Protein AF-A0A2D0IYS1-F1 (afdb_monomer_lite)

pLDDT: mean 95.29, std 6.73, range [57.41, 98.75]

Sequence (91 aa):
MVAKPVIDIDLIVEDPTQEEKYVPALERLGYDLTVREPNFYQHRCLRLAKPRVNLHVFGLDCPEHIRHIWFRDWLREHPEDCERYIAAKNC

Foldseek 3Di:
DDDDQEAEAEDEDQDLVPCVVPVVVVVVVVWAFDDADCVQQRWTWTFHVVVTYTYIYHYPPRPVVVVVVCVVVCCVVPVVVVVVVVVVVVD

Radius of gyration: 14.88 Å; chains: 1; bounding box: 33×28×35 Å

Secondary structure (DSSP, 8-state):
----S-EEEEEEES-TT-GGGTHHHHHHTT-EEEEEETTTTTEEEEEETTTTEEEEEEETT-HHHHHHHHHHHHHHH-HHHHHHHHHHHH-

Structure (mmCIF, N/CA/C/O backbone):
data_AF-A0A2D0IYS1-F1
#
_entry.id   AF-A0A2D0IYS1-F1
#
loop_
_atom_site.group_PDB
_atom_site.id
_atom_site.type_symbol
_atom_site.label_atom_id
_atom_site.label_alt_id
_atom_site.label_comp_id
_atom_site.label_asym_id
_atom_site.label_entity_id
_atom_site.label_seq_id
_atom_site.pdbx_PDB_ins_code
_atom_site.Cartn_x
_atom_site.Cartn_y
_atom_site.Cartn_z
_atom_site.occupancy
_atom_site.B_iso_or_equiv
_atom_site.auth_seq_id
_atom_site.auth_comp_id
_atom_site.auth_asym_id
_atom_site.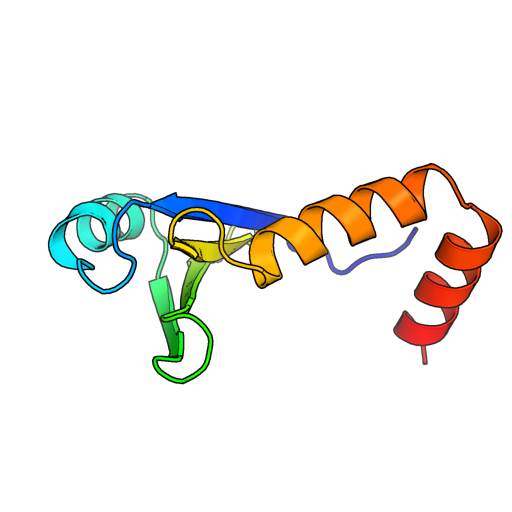auth_atom_id
_atom_site.pdbx_PDB_model_num
ATOM 1 N N . MET A 1 1 ? 4.565 -11.623 -17.043 1.00 59.81 1 MET A N 1
ATOM 2 C CA . MET A 1 1 ? 5.101 -11.251 -15.716 1.00 59.81 1 MET A CA 1
ATOM 3 C C . MET A 1 1 ? 4.630 -12.269 -14.690 1.00 59.81 1 MET A C 1
ATOM 5 O O . MET A 1 1 ? 3.427 -12.459 -14.566 1.00 59.81 1 MET A O 1
ATOM 9 N N . VAL A 1 2 ? 5.547 -12.951 -14.000 1.00 77.12 2 VAL A N 1
ATOM 10 C CA . VAL A 1 2 ? 5.196 -13.833 -12.876 1.00 77.12 2 VAL A CA 1
ATOM 11 C C . VAL A 1 2 ? 5.293 -12.992 -11.607 1.00 77.12 2 VAL A C 1
ATOM 13 O O . VAL A 1 2 ? 6.374 -12.565 -11.219 1.00 77.12 2 VAL A O 1
ATOM 16 N N . ALA A 1 3 ? 4.152 -12.687 -11.002 1.00 82.88 3 ALA A N 1
ATOM 17 C CA . ALA A 1 3 ? 4.074 -12.052 -9.693 1.00 82.88 3 ALA A CA 1
ATOM 18 C C . ALA A 1 3 ? 3.472 -13.050 -8.702 1.00 82.88 3 ALA A C 1
ATOM 20 O O . ALA A 1 3 ? 2.775 -13.989 -9.094 1.00 82.88 3 ALA A O 1
ATOM 21 N N . LYS A 1 4 ? 3.717 -12.845 -7.403 1.00 86.62 4 LYS A N 1
ATOM 22 C CA . LYS A 1 4 ? 2.964 -13.575 -6.376 1.00 86.62 4 LYS A CA 1
ATOM 23 C C . LYS A 1 4 ? 1.469 -13.298 -6.608 1.00 86.62 4 LYS A C 1
ATOM 25 O O . LYS A 1 4 ? 1.133 -12.150 -6.891 1.00 86.62 4 LYS A O 1
ATOM 30 N N . PRO A 1 5 ? 0.577 -14.298 -6.484 1.00 93.38 5 PRO A N 1
ATOM 31 C CA . PRO A 1 5 ? -0.859 -14.112 -6.684 1.00 93.38 5 PRO A CA 1
ATOM 32 C C . PRO A 1 5 ? -1.475 -13.427 -5.455 1.00 93.38 5 PRO A C 1
ATOM 34 O O . PRO A 1 5 ? -2.236 -14.033 -4.703 1.00 93.38 5 PRO A O 1
ATOM 37 N N . VAL A 1 6 ? -1.053 -12.188 -5.207 1.00 96.12 6 VAL A N 1
ATOM 38 C CA . VAL A 1 6 ? -1.510 -11.298 -4.141 1.00 96.12 6 VAL A CA 1
ATOM 39 C C . VAL A 1 6 ? -1.859 -9.972 -4.797 1.00 96.12 6 VAL A C 1
ATOM 41 O O . VAL A 1 6 ? -1.093 -9.480 -5.621 1.00 96.12 6 VAL A O 1
ATOM 44 N N . ILE A 1 7 ? -3.027 -9.437 -4.468 1.00 97.00 7 ILE A N 1
ATOM 45 C CA . ILE A 1 7 ? -3.478 -8.136 -4.956 1.00 97.00 7 ILE A CA 1
ATOM 46 C C . ILE A 1 7 ? -3.083 -7.092 -3.913 1.00 97.00 7 ILE A C 1
ATOM 48 O O . ILE A 1 7 ? -3.423 -7.248 -2.744 1.00 97.00 7 ILE A O 1
ATOM 52 N N . ASP A 1 8 ? -2.393 -6.038 -4.327 1.00 97.69 8 ASP A N 1
ATOM 53 C CA . ASP A 1 8 ? -2.107 -4.881 -3.478 1.00 97.69 8 ASP A CA 1
ATOM 54 C C . ASP A 1 8 ? -3.106 -3.757 -3.814 1.00 97.69 8 ASP A C 1
ATOM 56 O O . ASP A 1 8 ? -3.331 -3.447 -4.988 1.00 97.69 8 ASP A O 1
ATOM 60 N N . ILE A 1 9 ? -3.751 -3.189 -2.792 1.00 97.94 9 ILE A N 1
ATOM 61 C CA . ILE A 1 9 ? -4.746 -2.111 -2.907 1.00 97.94 9 ILE A CA 1
ATOM 62 C C . ILE A 1 9 ? -4.348 -0.983 -1.961 1.00 97.94 9 ILE A C 1
ATOM 64 O O . ILE A 1 9 ? -4.117 -1.241 -0.783 1.00 97.94 9 ILE A O 1
ATOM 68 N N . ASP A 1 10 ? -4.362 0.255 -2.450 1.00 98.00 10 ASP A N 1
ATOM 69 C CA . ASP A 1 10 ? -4.250 1.447 -1.609 1.00 98.00 10 ASP A CA 1
ATOM 70 C C . ASP A 1 10 ? -5.653 1.990 -1.278 1.00 98.00 10 ASP A C 1
ATOM 72 O O . ASP A 1 10 ? -6.433 2.325 -2.172 1.00 98.00 10 ASP A O 1
ATOM 76 N N . LEU A 1 11 ? -5.968 2.088 0.012 1.00 98.00 11 LEU A N 1
ATOM 77 C CA . LEU A 1 11 ? -7.130 2.771 0.574 1.00 98.00 11 LEU A CA 1
ATOM 78 C C . LEU A 1 11 ? -6.674 4.104 1.172 1.00 98.00 11 LEU A C 1
ATOM 80 O O . LEU A 1 11 ? -5.948 4.138 2.164 1.00 98.00 11 LEU A O 1
ATOM 84 N N . ILE A 1 12 ? -7.121 5.207 0.577 1.00 97.81 12 ILE A N 1
ATOM 85 C CA . ILE A 1 12 ? -6.772 6.553 1.037 1.00 97.81 12 ILE A CA 1
ATOM 86 C C . ILE A 1 12 ? -7.885 7.088 1.931 1.00 97.81 12 ILE A C 1
ATOM 88 O O . ILE A 1 12 ? -9.051 7.114 1.534 1.00 97.81 12 ILE A O 1
ATOM 92 N N . VAL A 1 13 ? -7.517 7.500 3.141 1.00 97.56 13 VAL A N 1
ATOM 93 C CA . VAL A 1 13 ? -8.426 8.050 4.155 1.00 97.56 13 VAL A CA 1
ATOM 94 C C . VAL A 1 13 ? -7.913 9.400 4.652 1.00 97.56 13 VAL A C 1
ATOM 96 O O . VAL A 1 13 ? -6.746 9.734 4.467 1.00 97.56 13 VAL A O 1
ATOM 99 N N . GLU A 1 14 ? -8.774 10.183 5.302 1.00 97.19 14 GLU A N 1
ATOM 100 C CA . GLU A 1 14 ? -8.374 11.470 5.893 1.00 97.19 14 GLU A CA 1
ATOM 101 C C . GLU A 1 14 ? -7.289 11.296 6.968 1.00 97.19 14 GLU A C 1
ATOM 103 O O . GLU A 1 14 ? -6.310 12.036 6.984 1.00 97.19 14 GLU A O 1
ATOM 108 N N . ASP A 1 15 ? -7.443 10.294 7.839 1.00 97.25 15 ASP A N 1
ATOM 109 C CA . ASP A 1 15 ? -6.518 10.003 8.934 1.00 97.25 15 ASP A CA 1
ATOM 110 C C . ASP A 1 15 ? -6.420 8.482 9.167 1.00 97.25 15 ASP A C 1
ATOM 112 O O . ASP A 1 15 ? -7.365 7.870 9.676 1.00 97.25 15 ASP A O 1
ATOM 116 N N . PRO A 1 16 ? -5.286 7.841 8.821 1.00 97.56 16 PRO A N 1
ATOM 117 C CA . PRO A 1 16 ? -5.089 6.405 9.025 1.00 97.56 16 PRO A CA 1
ATOM 118 C C . PRO A 1 16 ? -5.141 5.969 10.489 1.00 97.56 16 PRO A C 1
ATOM 120 O O . PRO A 1 16 ? -5.352 4.787 10.763 1.00 97.56 16 PRO A O 1
ATOM 123 N N . THR A 1 17 ? -4.933 6.890 11.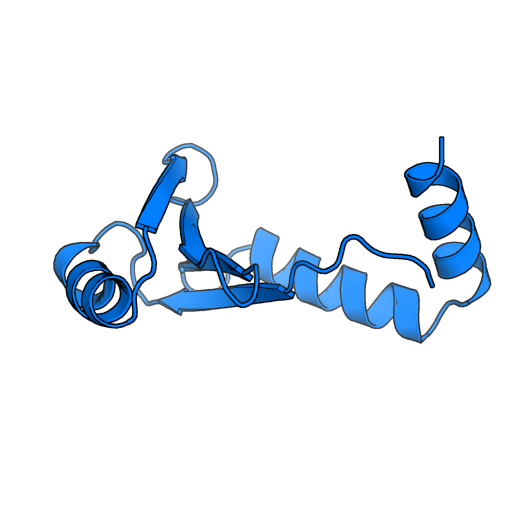435 1.00 97.62 17 THR A N 1
ATOM 124 C CA . THR A 1 17 ? -4.944 6.571 12.867 1.00 97.62 17 THR A CA 1
ATOM 125 C C . THR A 1 17 ? -6.355 6.361 13.415 1.00 97.62 17 THR A C 1
ATOM 127 O O . THR A 1 17 ? -6.499 5.697 14.440 1.00 97.62 17 THR A O 1
ATOM 130 N N . GLN A 1 18 ? -7.386 6.827 12.700 1.00 97.94 18 GLN A N 1
ATOM 131 C CA . GLN A 1 18 ? -8.804 6.680 13.055 1.00 97.94 18 GLN A CA 1
ATOM 132 C C . GLN A 1 18 ? -9.345 5.304 12.643 1.00 97.94 18 GLN A C 1
ATOM 134 O O . GLN A 1 18 ? -10.292 5.172 11.862 1.00 97.94 18 GLN A O 1
ATOM 139 N N . GLU A 1 19 ? -8.684 4.257 13.140 1.00 98.12 19 GLU A N 1
ATOM 140 C CA . GLU A 1 19 ? -8.973 2.850 12.851 1.00 98.12 19 GLU A CA 1
ATOM 141 C C . GLU A 1 19 ? -10.444 2.491 13.104 1.00 98.12 19 GLU A C 1
ATOM 143 O O . GLU A 1 19 ? -11.040 1.731 12.342 1.00 98.12 19 GLU A O 1
ATOM 148 N N . GLU A 1 20 ? -11.073 3.092 14.112 1.00 98.19 20 GLU A N 1
ATOM 149 C CA . GLU A 1 20 ? -12.475 2.880 14.469 1.00 98.19 20 GLU A CA 1
ATOM 150 C C . GLU A 1 20 ? -13.458 3.209 13.336 1.00 98.19 20 GLU A C 1
ATOM 152 O O . GLU A 1 20 ? -14.557 2.651 13.294 1.00 98.19 20 GLU A O 1
ATOM 157 N N . LYS A 1 21 ? -13.068 4.078 12.393 1.00 97.88 21 LYS A N 1
ATOM 158 C CA . LYS A 1 21 ? -13.925 4.492 11.276 1.00 97.88 21 LYS A CA 1
ATOM 159 C C . LYS A 1 21 ? -13.984 3.474 10.142 1.00 97.88 21 LYS A C 1
ATOM 161 O O . LYS A 1 21 ? -14.975 3.450 9.414 1.00 97.88 21 LYS A O 1
ATOM 166 N N . TYR A 1 22 ? -12.953 2.648 9.967 1.00 97.88 22 TYR A N 1
ATOM 167 C CA . TYR A 1 22 ? -12.836 1.781 8.789 1.00 97.88 22 TYR A CA 1
ATOM 168 C C . TYR A 1 22 ? -12.495 0.325 9.118 1.00 97.88 22 TYR A C 1
ATOM 170 O O . TYR A 1 22 ? -13.018 -0.573 8.455 1.00 97.88 22 TYR A O 1
ATOM 178 N N . VAL A 1 23 ? -11.698 0.058 10.156 1.00 98.44 23 VAL A N 1
ATOM 179 C CA . VAL A 1 23 ? -11.272 -1.304 10.516 1.00 98.44 23 VAL A CA 1
ATOM 180 C C . VAL A 1 23 ? -12.467 -2.216 10.801 1.00 98.44 23 VAL A C 1
ATOM 182 O O . VAL A 1 23 ? -12.545 -3.255 10.148 1.00 98.44 23 VAL A O 1
ATOM 185 N N . PRO A 1 24 ? -13.477 -1.835 11.615 1.00 98.56 24 PRO A N 1
ATOM 186 C CA . PRO A 1 24 ? -14.608 -2.726 11.877 1.00 98.56 24 PRO A CA 1
ATOM 187 C C . PRO A 1 24 ? -15.395 -3.101 10.615 1.00 98.56 24 PRO A C 1
ATOM 189 O O . PRO A 1 24 ? -15.981 -4.180 10.534 1.00 98.56 24 PRO A O 1
ATOM 192 N N . ALA A 1 25 ? -15.459 -2.204 9.626 1.00 98.25 25 ALA A N 1
ATOM 193 C CA . ALA A 1 25 ? -16.126 -2.485 8.359 1.00 98.25 25 ALA A CA 1
ATOM 194 C C . ALA A 1 25 ? -15.327 -3.475 7.505 1.00 98.25 25 ALA A C 1
ATOM 196 O O . ALA A 1 25 ? -15.920 -4.384 6.928 1.00 98.25 25 ALA A O 1
ATOM 197 N N . LEU A 1 26 ? -14.003 -3.331 7.465 1.00 98.38 26 LEU A N 1
ATOM 198 C CA . LEU A 1 26 ? -13.110 -4.225 6.728 1.00 98.38 26 LEU A CA 1
ATOM 199 C C . LEU A 1 26 ? -13.000 -5.606 7.390 1.00 98.38 26 LEU A C 1
ATOM 201 O O . LEU A 1 26 ? -13.028 -6.617 6.692 1.00 98.38 26 LEU A O 1
ATOM 205 N N . GLU A 1 27 ? -12.979 -5.673 8.720 1.00 98.38 27 GLU A N 1
ATOM 206 C CA . GLU A 1 27 ? -12.990 -6.934 9.473 1.00 98.38 27 GLU A CA 1
ATOM 207 C C . GLU A 1 27 ? -14.260 -7.747 9.206 1.00 98.38 27 GLU A C 1
ATOM 209 O O . GLU A 1 27 ? -14.191 -8.955 8.986 1.00 98.38 27 GLU A O 1
ATOM 214 N N . ARG A 1 28 ? -15.428 -7.094 9.105 1.00 98.31 28 ARG A N 1
ATOM 215 C CA . ARG A 1 28 ? -16.674 -7.769 8.689 1.00 98.31 28 ARG A CA 1
ATOM 216 C C . ARG A 1 28 ? -16.610 -8.346 7.272 1.00 98.31 28 ARG A C 1
ATOM 218 O O . ARG A 1 28 ? -17.371 -9.259 6.964 1.00 98.31 28 ARG A O 1
ATOM 225 N N . LEU A 1 29 ? -15.725 -7.827 6.422 1.00 97.69 29 LEU A N 1
ATOM 226 C CA . LEU A 1 29 ? -15.450 -8.356 5.083 1.00 97.69 29 LEU A CA 1
ATOM 227 C C . LEU A 1 29 ? -14.356 -9.441 5.084 1.00 97.69 29 LEU A C 1
ATOM 229 O O . LEU A 1 29 ? -14.028 -9.971 4.024 1.00 97.69 29 LEU A O 1
ATOM 233 N N . GLY A 1 30 ? -13.808 -9.787 6.253 1.00 98.19 30 GLY A N 1
ATOM 234 C CA . GLY A 1 30 ? -12.786 -10.819 6.429 1.00 98.19 30 GLY A CA 1
ATOM 235 C C . GLY A 1 30 ? -11.345 -10.323 6.311 1.00 98.19 30 GLY A C 1
ATOM 236 O O . GLY A 1 30 ? -10.448 -11.145 6.142 1.00 98.19 30 GLY A O 1
ATOM 237 N N . TYR A 1 31 ? -11.113 -9.008 6.351 1.00 98.62 31 TYR A N 1
ATOM 238 C CA . TYR A 1 31 ? -9.762 -8.455 6.408 1.00 98.62 31 TYR A CA 1
ATOM 239 C C . TYR A 1 31 ? -9.234 -8.420 7.842 1.00 98.62 31 TYR A C 1
ATOM 241 O O . TYR A 1 31 ? -9.906 -7.917 8.733 1.00 98.62 31 TYR A O 1
ATOM 249 N N . ASP A 1 32 ? -7.986 -8.832 8.034 1.00 98.44 32 ASP A N 1
ATOM 250 C CA . ASP A 1 32 ? -7.297 -8.766 9.322 1.00 98.44 32 ASP A CA 1
ATOM 251 C C . ASP A 1 32 ? -6.297 -7.609 9.331 1.00 98.44 32 ASP A C 1
ATOM 253 O O . ASP A 1 32 ? -5.431 -7.536 8.456 1.00 98.44 32 ASP A O 1
ATOM 257 N N . LEU A 1 33 ? -6.352 -6.715 10.322 1.00 98.38 33 LEU A N 1
ATOM 258 C CA . LEU A 1 33 ? -5.343 -5.664 10.485 1.00 98.38 33 LEU A CA 1
ATOM 259 C C . LEU A 1 33 ? -4.044 -6.245 11.059 1.00 98.38 33 LEU A C 1
ATOM 261 O O . LEU A 1 33 ? -3.960 -6.587 12.236 1.00 98.38 33 LEU A O 1
ATOM 265 N N . THR A 1 34 ? -3.010 -6.327 10.219 1.00 98.00 34 THR A N 1
ATOM 266 C CA . THR A 1 34 ? -1.753 -7.029 10.540 1.00 98.00 34 THR A CA 1
ATOM 267 C C . THR A 1 34 ? -0.556 -6.114 10.774 1.00 98.00 34 THR A C 1
ATOM 269 O O . THR A 1 34 ? 0.394 -6.525 11.436 1.00 98.00 34 THR A O 1
ATOM 272 N N . VAL A 1 35 ? -0.577 -4.884 10.253 1.00 98.06 35 VAL A N 1
ATOM 273 C CA . VAL A 1 35 ? 0.553 -3.947 10.348 1.00 98.06 35 VAL A CA 1
ATOM 274 C C . VAL A 1 35 ? 0.075 -2.586 10.829 1.00 98.06 35 VAL A C 1
ATOM 276 O O . VAL A 1 35 ? -0.930 -2.069 10.341 1.00 98.06 35 VAL A O 1
ATOM 279 N N . ARG A 1 36 ? 0.838 -1.997 11.755 1.00 98.3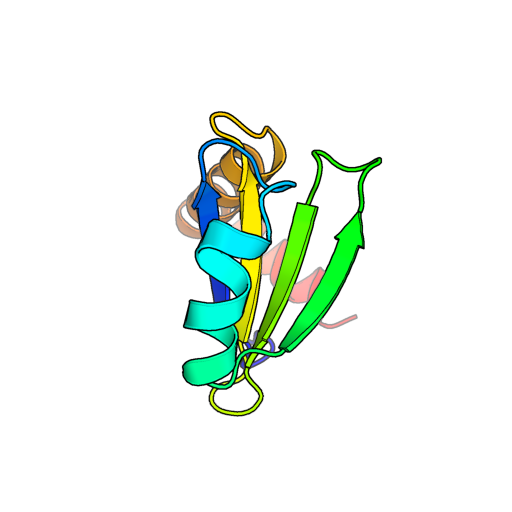8 36 ARG A N 1
ATOM 280 C CA . ARG A 1 36 ? 0.742 -0.592 12.159 1.00 98.38 36 ARG A CA 1
ATOM 281 C C . ARG A 1 36 ? 2.138 0.010 12.153 1.00 98.38 36 ARG A C 1
ATOM 283 O O . ARG A 1 36 ? 2.983 -0.418 12.933 1.00 98.38 36 ARG A O 1
ATOM 290 N N . GLU A 1 37 ? 2.369 1.007 11.310 1.00 98.00 37 GLU A N 1
ATOM 291 C CA . GLU A 1 37 ? 3.669 1.673 11.192 1.00 98.00 37 GLU A CA 1
ATOM 292 C C . GLU A 1 37 ? 3.515 3.188 11.396 1.00 98.00 37 GLU A C 1
ATOM 294 O O . GLU A 1 37 ? 3.504 3.959 10.436 1.00 98.00 37 GLU A O 1
ATOM 299 N N . PRO A 1 38 ? 3.415 3.660 12.655 1.00 95.94 38 PRO A N 1
ATOM 300 C CA . PRO A 1 38 ? 3.297 5.091 12.949 1.00 95.94 38 PRO A CA 1
ATOM 301 C C . PRO A 1 38 ? 4.455 5.918 12.377 1.00 95.94 38 PRO A C 1
ATOM 303 O O . PRO A 1 38 ? 4.264 7.034 11.908 1.00 95.94 38 PRO A O 1
ATOM 306 N N . ASN A 1 39 ? 5.659 5.345 12.348 1.00 96.50 39 ASN A N 1
ATOM 307 C CA . ASN A 1 39 ? 6.859 6.020 11.848 1.00 96.50 39 ASN A CA 1
ATOM 308 C C . ASN A 1 39 ? 6.954 6.041 10.312 1.00 96.50 39 ASN A C 1
ATOM 310 O O . ASN A 1 39 ? 7.887 6.627 9.771 1.00 96.50 39 ASN A O 1
ATOM 314 N N . PHE A 1 40 ? 6.008 5.410 9.612 1.00 96.12 40 PHE A N 1
ATOM 315 C CA . PHE A 1 40 ? 5.962 5.338 8.156 1.00 96.12 40 PHE A CA 1
ATOM 316 C C . PHE A 1 40 ? 4.593 5.819 7.671 1.00 96.12 40 PHE A C 1
ATOM 318 O O . PHE A 1 40 ? 3.702 5.033 7.365 1.00 96.12 40 PHE A O 1
ATOM 325 N N . TYR A 1 41 ? 4.403 7.142 7.684 1.00 96.94 41 TYR A N 1
ATOM 326 C CA . TYR A 1 41 ? 3.181 7.814 7.217 1.00 96.94 41 TYR A CA 1
ATOM 327 C C . TYR A 1 41 ? 1.878 7.334 7.879 1.00 96.94 41 TYR A C 1
ATOM 329 O O . TYR A 1 41 ? 0.816 7.375 7.263 1.00 96.94 41 TYR A O 1
ATOM 337 N N . GLN A 1 42 ? 1.952 6.870 9.133 1.00 97.31 42 GLN A N 1
ATOM 338 C CA . GLN A 1 42 ? 0.825 6.247 9.836 1.00 97.31 42 GLN A CA 1
ATOM 339 C C . GLN A 1 42 ? 0.234 5.026 9.108 1.00 97.31 42 GLN A C 1
ATOM 341 O O . GLN A 1 42 ? -0.926 4.684 9.326 1.00 97.31 42 GLN A O 1
ATOM 346 N N . HIS A 1 43 ? 1.020 4.331 8.286 1.00 98.19 43 HIS A N 1
ATOM 347 C CA . HIS A 1 43 ? 0.553 3.216 7.470 1.00 98.19 43 HIS A CA 1
ATOM 348 C C . HIS A 1 43 ? -0.122 2.118 8.303 1.00 98.19 43 HIS A C 1
ATOM 350 O O . HIS A 1 43 ? 0.330 1.757 9.401 1.00 98.19 43 HIS A O 1
ATOM 356 N N . ARG A 1 44 ? -1.219 1.580 7.760 1.00 98.50 44 ARG A N 1
ATOM 357 C CA . ARG A 1 44 ? -1.852 0.335 8.211 1.00 98.50 44 ARG A CA 1
ATOM 358 C C . ARG A 1 44 ? -1.917 -0.646 7.058 1.00 98.50 44 ARG A C 1
ATOM 360 O O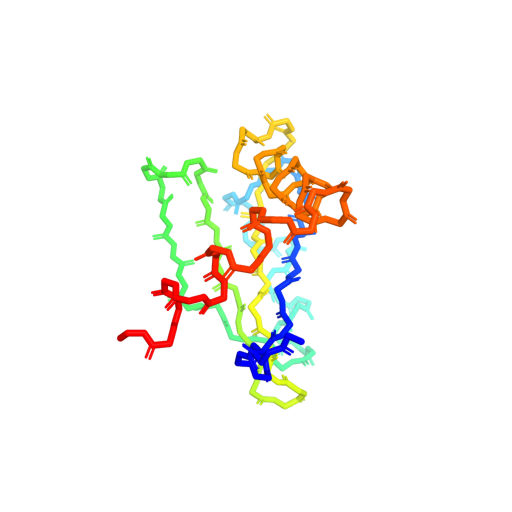 . ARG A 1 44 ? -2.199 -0.244 5.939 1.00 98.50 44 ARG A O 1
ATOM 367 N N . CYS A 1 45 ? -1.724 -1.930 7.335 1.00 98.44 45 CYS A N 1
ATOM 368 C CA . CYS A 1 45 ? -1.952 -2.968 6.333 1.00 98.44 45 CYS A CA 1
ATOM 369 C C . CYS A 1 45 ? -2.923 -4.012 6.864 1.00 98.44 45 CYS A C 1
ATOM 371 O O . CYS A 1 45 ? -2.639 -4.695 7.859 1.00 98.44 45 CYS A O 1
ATOM 373 N N . LEU A 1 46 ? -4.049 -4.152 6.170 1.00 98.75 46 LEU A N 1
ATOM 374 C CA . LEU A 1 46 ? -4.977 -5.247 6.378 1.00 98.75 46 LEU A CA 1
ATOM 375 C C . LEU A 1 46 ? -4.753 -6.339 5.334 1.00 98.75 46 LEU A C 1
ATOM 377 O O . LEU A 1 46 ? -4.342 -6.060 4.210 1.00 98.75 46 LEU A O 1
ATOM 381 N N . ARG A 1 47 ? -5.027 -7.594 5.683 1.00 98.56 47 ARG A N 1
ATOM 382 C CA . ARG A 1 47 ? -4.866 -8.732 4.776 1.00 98.56 47 ARG A CA 1
ATOM 383 C C . ARG A 1 47 ? -6.150 -9.520 4.635 1.00 98.56 47 ARG A C 1
ATOM 385 O O . ARG A 1 47 ? -6.819 -9.774 5.624 1.00 98.56 47 ARG A O 1
ATOM 392 N N . LEU A 1 48 ? -6.444 -9.958 3.415 1.00 98.44 48 LEU A N 1
ATOM 393 C CA . LEU A 1 48 ? -7.476 -10.959 3.144 1.00 98.44 48 LEU A CA 1
ATOM 394 C C . LEU A 1 48 ? -6.798 -12.264 2.735 1.00 98.44 48 LEU A C 1
ATOM 396 O O . LEU A 1 48 ? -5.858 -12.259 1.937 1.00 98.44 48 LEU A O 1
ATOM 400 N N . ALA A 1 49 ? -7.267 -13.390 3.271 1.00 97.25 49 ALA A N 1
ATOM 401 C CA . ALA A 1 49 ? -6.687 -14.695 2.965 1.00 97.25 49 ALA A CA 1
ATOM 402 C C . ALA A 1 49 ? -7.100 -15.222 1.579 1.00 97.25 49 ALA A C 1
ATOM 404 O O . ALA A 1 49 ? -6.289 -15.844 0.884 1.00 97.25 49 ALA A O 1
ATOM 405 N N . LYS A 1 50 ? -8.359 -14.998 1.171 1.00 95.50 50 LYS A N 1
ATOM 406 C CA . LYS A 1 50 ? -8.911 -15.501 -0.094 1.00 95.50 50 LYS A CA 1
ATOM 407 C C . LYS A 1 50 ? -9.928 -14.517 -0.713 1.00 95.50 50 LYS A C 1
ATOM 409 O O . LYS A 1 50 ? -11.017 -14.383 -0.163 1.00 95.50 50 LYS A O 1
ATOM 414 N N . PRO A 1 51 ? -9.623 -13.898 -1.873 1.00 95.38 51 PRO A N 1
ATOM 415 C CA . PRO A 1 51 ? -8.312 -13.893 -2.531 1.00 95.38 51 PRO A CA 1
ATOM 416 C C . PRO A 1 51 ? -7.235 -13.294 -1.617 1.00 95.38 51 PRO A C 1
ATOM 418 O O . PRO A 1 51 ? -7.552 -12.606 -0.652 1.00 95.38 51 PRO A O 1
ATOM 421 N N . ARG A 1 52 ? -5.959 -13.568 -1.907 1.00 97.81 52 ARG A N 1
ATOM 422 C CA . ARG A 1 52 ? -4.864 -12.967 -1.141 1.00 97.81 52 ARG A CA 1
ATOM 423 C C . ARG A 1 52 ? -4.780 -11.483 -1.478 1.00 97.81 52 ARG A C 1
ATOM 425 O O . ARG A 1 52 ? -4.521 -11.146 -2.633 1.00 97.81 52 ARG A O 1
ATOM 432 N N . VAL A 1 53 ? -4.977 -10.624 -0.484 1.00 98.50 53 VAL A N 1
ATOM 433 C CA . VAL A 1 53 ? -4.929 -9.164 -0.647 1.00 98.50 53 VAL A CA 1
ATOM 434 C C . VAL A 1 53 ? -4.062 -8.549 0.443 1.00 98.50 53 VAL A C 1
ATOM 436 O O . VAL A 1 53 ? -4.179 -8.954 1.599 1.00 98.50 53 VAL A O 1
ATOM 439 N N . ASN A 1 54 ? -3.242 -7.563 0.082 1.00 98.44 54 ASN A N 1
ATOM 440 C CA . ASN A 1 54 ? -2.715 -6.566 1.006 1.00 98.44 54 ASN A CA 1
ATOM 441 C C . ASN A 1 54 ? -3.461 -5.250 0.753 1.00 98.44 54 ASN A C 1
ATOM 443 O O . ASN A 1 54 ? -3.417 -4.700 -0.345 1.00 98.44 54 ASN A O 1
ATOM 447 N N . LEU A 1 55 ? -4.176 -4.766 1.760 1.00 98.62 55 LEU A N 1
ATOM 448 C CA . LEU A 1 55 ? -4.885 -3.495 1.738 1.00 98.62 55 LEU A CA 1
ATOM 449 C C . LEU A 1 55 ? -4.080 -2.490 2.558 1.00 98.62 55 LEU A C 1
ATOM 451 O O . LEU A 1 55 ? -4.092 -2.532 3.790 1.00 98.62 55 LEU A O 1
ATOM 455 N N . HIS A 1 56 ? -3.351 -1.629 1.866 1.00 98.50 56 HIS A N 1
ATOM 456 C CA . HIS A 1 56 ? -2.550 -0.558 2.437 1.00 98.50 56 HIS A CA 1
ATOM 457 C C . HIS A 1 56 ? -3.436 0.651 2.706 1.00 98.50 56 HIS A C 1
ATOM 459 O O . HIS A 1 56 ? -4.164 1.089 1.824 1.00 98.50 56 HIS A O 1
ATOM 465 N N . VAL A 1 57 ? -3.382 1.196 3.913 1.00 98.56 57 VAL A N 1
ATOM 466 C CA . VAL A 1 57 ? -4.131 2.391 4.298 1.00 98.56 57 VAL A CA 1
ATOM 467 C C . VAL A 1 57 ? -3.153 3.528 4.524 1.00 98.56 57 VAL A C 1
ATOM 469 O O . VAL A 1 57 ? -2.243 3.413 5.352 1.00 98.56 57 VAL A O 1
ATOM 472 N N . PHE A 1 58 ? -3.364 4.620 3.797 1.00 98.25 58 PHE A N 1
ATOM 473 C CA . PHE A 1 58 ? -2.554 5.830 3.863 1.00 98.25 58 PHE A CA 1
ATOM 474 C C . PHE A 1 58 ? -3.431 7.074 4.007 1.00 98.25 58 PHE A C 1
ATOM 476 O O . PHE A 1 58 ? -4.627 7.053 3.712 1.00 98.25 58 PHE A O 1
ATOM 483 N N . GLY A 1 59 ? -2.815 8.157 4.482 1.00 97.12 59 GLY A N 1
ATOM 484 C CA . GLY A 1 59 ? -3.444 9.472 4.532 1.00 97.12 59 GLY A CA 1
ATOM 485 C C . GLY A 1 59 ? -3.513 10.123 3.152 1.00 97.12 59 GLY A C 1
ATOM 486 O O . GLY A 1 59 ? -2.850 9.676 2.208 1.00 97.12 59 GLY A O 1
ATOM 487 N N . LEU A 1 60 ? -4.270 11.216 3.055 1.00 94.81 60 LEU A N 1
ATOM 488 C CA . LEU A 1 60 ? -4.256 12.097 1.886 1.00 94.81 60 LEU A CA 1
ATOM 489 C C . LEU A 1 60 ? -2.821 12.528 1.541 1.00 94.81 60 LEU A C 1
ATOM 491 O O . LEU A 1 60 ? -2.003 12.764 2.430 1.00 94.81 60 LEU A O 1
ATOM 495 N N . ASP A 1 61 ? -2.525 12.595 0.241 1.00 88.94 61 ASP A N 1
ATOM 496 C CA . ASP A 1 61 ? -1.232 13.018 -0.319 1.00 88.94 61 ASP A CA 1
ATOM 497 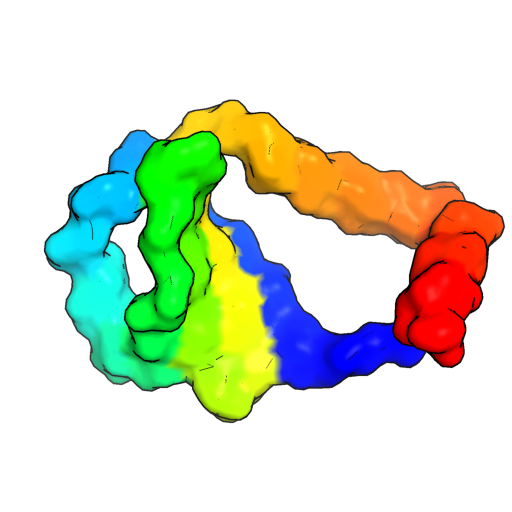C C . ASP A 1 61 ? -0.002 12.274 0.235 1.00 88.94 61 ASP A C 1
ATOM 499 O O . ASP A 1 61 ? 1.125 12.775 0.186 1.00 88.94 61 ASP A O 1
ATOM 503 N N . CYS A 1 62 ? -0.188 11.051 0.747 1.00 95.94 62 CYS A N 1
ATOM 504 C CA . CYS A 1 62 ? 0.917 10.240 1.238 1.00 95.94 62 CYS A CA 1
ATOM 505 C C . CYS A 1 62 ? 1.947 9.988 0.117 1.00 95.94 62 CYS A C 1
ATOM 507 O O . CYS A 1 62 ? 1.586 9.427 -0.927 1.00 95.94 62 CYS A O 1
ATOM 509 N N . PRO A 1 63 ? 3.239 10.317 0.331 1.00 95.94 63 PRO A N 1
ATOM 510 C CA . PRO A 1 63 ? 4.279 10.099 -0.673 1.00 95.94 63 PRO A CA 1
ATOM 511 C C . PRO A 1 63 ? 4.373 8.648 -1.152 1.00 95.94 63 PRO A C 1
ATOM 513 O O . PRO A 1 63 ? 4.669 8.401 -2.319 1.00 95.94 63 PRO A O 1
ATOM 516 N N . GLU A 1 64 ? 4.088 7.686 -0.273 1.00 96.31 64 GLU A N 1
ATOM 517 C CA . GLU A 1 64 ? 4.166 6.263 -0.599 1.00 96.31 64 GLU A CA 1
ATOM 518 C C . GLU A 1 64 ? 3.074 5.825 -1.583 1.00 96.31 64 GLU A C 1
ATOM 520 O O . GLU A 1 64 ? 3.359 5.104 -2.539 1.00 96.31 64 GLU A O 1
ATOM 525 N N . HIS A 1 65 ? 1.850 6.334 -1.428 1.00 94.81 65 HIS A N 1
ATOM 526 C CA . HIS A 1 65 ? 0.770 6.093 -2.386 1.00 94.81 65 HIS A CA 1
ATOM 527 C C . HIS A 1 65 ? 1.105 6.669 -3.772 1.00 94.81 65 HIS A C 1
ATOM 529 O O . HIS A 1 65 ? 0.952 6.003 -4.799 1.00 94.81 65 HIS A O 1
ATOM 535 N N . ILE A 1 66 ? 1.633 7.895 -3.813 1.00 95.31 66 ILE A N 1
ATOM 536 C CA . ILE A 1 66 ? 2.066 8.527 -5.069 1.00 95.31 66 ILE A CA 1
ATOM 537 C C . ILE A 1 66 ? 3.177 7.691 -5.719 1.00 95.31 66 ILE A C 1
ATOM 539 O O . ILE A 1 66 ? 3.142 7.423 -6.923 1.00 95.31 66 ILE A O 1
ATOM 543 N N . ARG A 1 67 ? 4.128 7.199 -4.915 1.00 96.75 67 ARG A N 1
ATOM 544 C CA . ARG A 1 67 ? 5.196 6.301 -5.366 1.00 96.75 67 ARG A CA 1
ATOM 545 C C . ARG A 1 67 ? 4.638 4.995 -5.939 1.00 96.75 67 ARG A C 1
ATOM 547 O O . ARG A 1 67 ? 5.155 4.532 -6.955 1.00 96.75 67 ARG A O 1
ATOM 554 N N . HIS A 1 68 ? 3.598 4.404 -5.340 1.00 96.56 68 HIS A N 1
ATOM 555 C CA . HIS A 1 68 ? 2.928 3.212 -5.878 1.00 96.56 68 HIS A CA 1
ATOM 556 C C . HIS A 1 68 ? 2.334 3.466 -7.265 1.00 96.56 68 HIS A C 1
ATOM 558 O O . HIS A 1 68 ? 2.545 2.657 -8.173 1.00 96.56 68 HIS A O 1
ATOM 564 N N . ILE A 1 69 ? 1.640 4.594 -7.449 1.00 96.19 69 ILE A N 1
ATOM 565 C CA . ILE A 1 69 ? 1.082 4.990 -8.749 1.00 96.19 69 ILE A CA 1
ATOM 566 C C . ILE A 1 69 ? 2.199 5.137 -9.783 1.00 96.19 69 ILE A C 1
ATOM 568 O O . ILE A 1 69 ? 2.146 4.495 -10.832 1.00 96.19 69 ILE A O 1
ATOM 572 N N . TRP A 1 70 ? 3.235 5.919 -9.470 1.00 97.19 70 TRP A N 1
ATOM 573 C CA . TRP A 1 70 ? 4.355 6.142 -10.385 1.00 97.19 70 TRP A CA 1
ATOM 574 C C . TRP A 1 70 ? 5.068 4.851 -10.750 1.00 97.19 70 TRP A C 1
ATOM 576 O O . TRP A 1 70 ? 5.348 4.620 -11.919 1.00 97.19 70 TRP A O 1
ATOM 586 N N . PHE A 1 71 ? 5.325 3.981 -9.776 1.00 96.88 71 PHE A N 1
ATOM 587 C CA . PHE A 1 71 ? 5.984 2.709 -10.032 1.00 96.88 71 PHE A CA 1
ATOM 588 C C . PHE A 1 71 ? 5.151 1.813 -10.956 1.00 96.88 71 PHE A C 1
ATOM 590 O O . PHE A 1 71 ? 5.672 1.244 -11.915 1.00 96.88 71 PHE A O 1
ATOM 597 N N . ARG A 1 72 ? 3.842 1.713 -10.696 1.00 96.50 72 ARG A N 1
ATOM 598 C CA . ARG A 1 72 ? 2.905 0.948 -11.525 1.00 96.50 72 ARG A CA 1
ATOM 599 C C . ARG A 1 72 ? 2.878 1.463 -12.961 1.00 96.50 72 ARG A C 1
ATOM 601 O O . ARG A 1 72 ? 2.918 0.655 -13.886 1.00 96.50 72 ARG A O 1
ATOM 608 N N . ASP A 1 73 ? 2.767 2.773 -13.139 1.00 97.94 73 ASP A N 1
ATOM 609 C CA . ASP A 1 73 ? 2.628 3.378 -14.463 1.00 97.94 73 ASP A CA 1
ATOM 610 C C . ASP A 1 73 ? 3.964 3.354 -15.221 1.00 97.94 73 ASP A C 1
ATOM 612 O O . ASP A 1 73 ? 3.990 2.958 -16.385 1.00 97.94 73 ASP A O 1
ATOM 616 N N . TRP A 1 74 ? 5.091 3.577 -14.533 1.00 97.94 74 TRP A N 1
ATOM 617 C CA . TRP A 1 74 ? 6.430 3.419 -15.105 1.00 97.94 74 TRP A CA 1
ATOM 618 C C . TRP A 1 74 ? 6.637 2.026 -15.702 1.00 97.94 74 TRP A C 1
ATOM 620 O O . TRP A 1 74 ? 6.980 1.904 -16.875 1.00 97.94 74 TRP A O 1
ATOM 630 N N . LEU A 1 75 ? 6.370 0.962 -14.935 1.00 96.44 75 LEU A N 1
ATOM 631 C CA . LEU A 1 75 ? 6.571 -0.412 -15.411 1.00 96.44 75 LEU A CA 1
ATOM 632 C C . LEU A 1 75 ? 5.619 -0.824 -16.545 1.00 96.44 75 LEU A C 1
ATOM 634 O O . LEU A 1 75 ? 5.903 -1.791 -17.251 1.00 96.44 75 LEU A O 1
ATOM 638 N N . ARG A 1 76 ? 4.487 -0.132 -16.719 1.00 95.69 76 ARG A N 1
ATOM 639 C CA . ARG A 1 76 ? 3.575 -0.364 -17.852 1.00 95.69 76 ARG A CA 1
ATOM 640 C C . ARG A 1 76 ? 4.101 0.245 -19.145 1.00 95.69 76 ARG A C 1
ATOM 642 O O . ARG A 1 76 ? 3.859 -0.315 -20.209 1.00 95.69 76 ARG A O 1
ATOM 649 N N . GLU A 1 77 ? 4.799 1.368 -19.040 1.0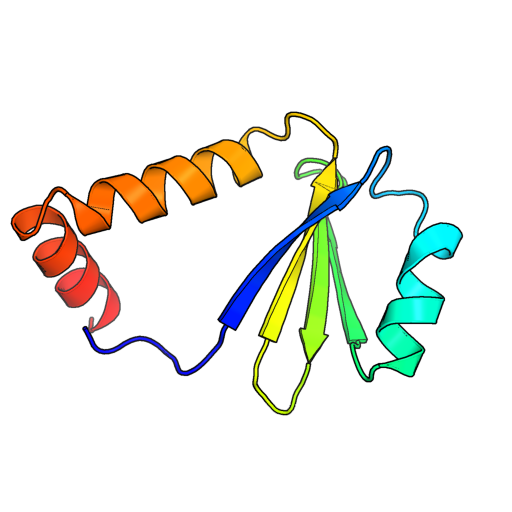0 97.50 77 GLU A N 1
ATOM 650 C CA . GLU A 1 77 ? 5.283 2.143 -20.184 1.00 97.50 77 GLU A CA 1
ATOM 651 C C . GLU A 1 77 ? 6.748 1.843 -20.541 1.00 97.50 77 GLU A C 1
ATOM 653 O O . GLU A 1 77 ? 7.175 2.152 -21.650 1.00 97.50 77 GLU A O 1
ATOM 658 N N . HIS A 1 78 ? 7.500 1.183 -19.649 1.00 97.44 78 HIS A N 1
ATOM 659 C CA . HIS A 1 78 ? 8.924 0.870 -19.822 1.00 97.44 78 HIS A CA 1
ATOM 660 C C . HIS A 1 78 ? 9.176 -0.651 -19.751 1.00 97.44 78 HIS A C 1
ATOM 662 O O . HIS A 1 78 ? 9.531 -1.174 -18.688 1.00 97.44 78 HIS A O 1
ATOM 668 N N . PRO A 1 79 ? 9.009 -1.391 -20.869 1.00 96.00 79 PRO A N 1
ATOM 669 C CA . PRO A 1 79 ? 9.165 -2.847 -20.897 1.00 96.00 79 PRO A CA 1
ATOM 670 C C . PRO A 1 79 ? 10.532 -3.341 -20.409 1.00 96.00 79 PRO A C 1
ATOM 672 O O . PRO A 1 79 ? 10.585 -4.316 -19.665 1.00 96.00 79 PRO A O 1
ATOM 675 N N . GLU A 1 80 ? 11.620 -2.646 -20.752 1.00 97.19 80 GLU A N 1
ATOM 676 C CA . GLU A 1 80 ? 12.980 -3.023 -20.336 1.00 97.19 80 GLU A CA 1
ATOM 677 C C . GLU A 1 80 ? 13.147 -2.986 -18.808 1.00 97.19 80 GLU A C 1
ATOM 679 O O . GLU A 1 80 ? 13.698 -3.907 -18.203 1.00 97.19 80 GLU A O 1
ATOM 684 N N . ASP A 1 81 ? 12.610 -1.960 -18.146 1.00 96.75 81 ASP A N 1
ATOM 685 C CA . ASP A 1 81 ? 12.643 -1.870 -16.685 1.00 96.75 81 ASP A CA 1
ATOM 686 C C . ASP A 1 81 ? 11.682 -2.863 -16.021 1.00 96.75 81 ASP A C 1
ATOM 688 O O . ASP A 1 81 ? 11.982 -3.392 -14.948 1.00 96.75 81 ASP A O 1
ATOM 692 N N . CYS A 1 82 ? 10.557 -3.182 -16.668 1.00 94.88 82 CYS A N 1
ATOM 693 C CA . CYS A 1 82 ? 9.673 -4.266 -16.241 1.00 94.88 82 CYS A CA 1
ATOM 694 C C . CYS A 1 82 ? 10.393 -5.621 -16.263 1.00 94.88 82 CYS A C 1
ATOM 696 O O . CYS A 1 82 ? 10.324 -6.371 -15.286 1.00 94.88 82 CYS A O 1
ATOM 698 N N . GLU A 1 83 ? 11.152 -5.914 -17.319 1.00 94.19 83 GLU A N 1
ATOM 699 C CA . GLU A 1 83 ? 11.976 -7.122 -17.410 1.00 94.19 83 GLU A CA 1
ATOM 700 C C . GLU A 1 83 ? 13.067 -7.154 -16.335 1.00 94.19 83 GLU A C 1
ATOM 702 O O . GLU A 1 83 ? 13.213 -8.165 -15.640 1.00 94.19 83 GLU A O 1
ATOM 707 N N . ARG A 1 84 ? 13.771 -6.035 -16.114 1.00 94.88 84 ARG A N 1
ATOM 708 C CA . ARG A 1 84 ? 14.761 -5.906 -15.028 1.00 94.88 84 ARG A CA 1
ATOM 709 C C . ARG A 1 84 ? 14.137 -6.147 -13.655 1.00 94.88 84 ARG A C 1
ATOM 711 O O . ARG A 1 84 ? 14.721 -6.850 -12.829 1.00 94.88 84 ARG A O 1
ATOM 718 N N . TYR A 1 85 ? 12.945 -5.608 -13.410 1.00 93.56 85 TYR A N 1
ATOM 719 C CA . TYR A 1 85 ? 12.218 -5.813 -12.160 1.00 93.56 85 TYR A CA 1
ATOM 720 C C . TYR A 1 85 ? 11.794 -7.272 -11.962 1.00 93.56 85 TYR A C 1
ATOM 722 O O . TYR A 1 85 ? 11.924 -7.812 -10.862 1.00 93.56 85 TYR A O 1
ATOM 730 N N . ILE A 1 86 ? 11.315 -7.930 -13.022 1.00 92.19 86 ILE A N 1
ATOM 731 C CA . ILE A 1 86 ? 10.973 -9.357 -12.996 1.00 92.19 86 ILE A CA 1
ATOM 732 C C . ILE A 1 86 ? 12.209 -10.193 -12.671 1.00 92.19 86 ILE A C 1
ATOM 734 O O . ILE A 1 86 ? 12.133 -11.061 -11.804 1.00 92.19 86 ILE A O 1
ATOM 738 N N . ALA A 1 87 ? 13.342 -9.917 -13.321 1.00 92.19 87 ALA A N 1
ATOM 739 C CA . ALA A 1 87 ? 14.595 -10.613 -13.056 1.00 92.19 87 ALA A CA 1
ATOM 740 C C . ALA A 1 87 ? 15.017 -10.461 -11.587 1.00 92.19 87 ALA A C 1
ATOM 742 O O . ALA A 1 87 ? 15.276 -11.461 -10.925 1.00 92.19 87 ALA A O 1
ATOM 743 N N . ALA A 1 88 ? 14.975 -9.240 -11.042 1.00 91.81 88 ALA A N 1
ATOM 744 C CA . ALA A 1 88 ? 15.307 -8.977 -9.641 1.00 91.81 88 ALA A CA 1
ATOM 745 C C . ALA A 1 88 ? 14.373 -9.683 -8.636 1.00 91.81 88 ALA A C 1
ATOM 747 O O . ALA A 1 88 ? 14.793 -9.991 -7.525 1.00 91.81 88 ALA A O 1
ATOM 748 N N . LYS A 1 89 ? 13.113 -9.946 -9.010 1.00 84.94 89 LYS A N 1
ATOM 749 C CA . LYS A 1 89 ? 12.137 -10.681 -8.184 1.00 84.94 89 LYS A CA 1
ATOM 750 C C . LYS A 1 89 ? 12.289 -12.203 -8.219 1.00 84.94 89 LYS A C 1
ATOM 752 O O . LYS A 1 89 ? 11.722 -12.864 -7.350 1.00 84.94 89 LYS A O 1
ATOM 757 N N . ASN A 1 90 ? 12.964 -12.734 -9.235 1.00 79.06 90 ASN A N 1
ATOM 758 C CA . ASN A 1 90 ? 13.168 -14.170 -9.432 1.00 79.06 90 ASN A CA 1
ATOM 759 C C . ASN A 1 90 ? 14.507 -14.674 -8.866 1.00 79.06 90 ASN A C 1
ATOM 761 O O . ASN A 1 90 ? 14.750 -15.879 -8.921 1.00 79.06 90 ASN A O 1
ATOM 765 N N . CYS A 1 91 ? 15.356 -13.771 -8.365 1.00 57.41 91 CYS A N 1
ATOM 766 C CA . CYS A 1 91 ? 16.577 -14.101 -7.630 1.00 57.41 91 CYS A CA 1
ATOM 767 C C . CYS A 1 91 ? 16.288 -14.530 -6.185 1.00 57.41 91 CYS A C 1
ATOM 769 O O . CYS A 1 91 ? 15.294 -14.042 -5.596 1.00 57.41 91 CYS A O 1
#

InterPro domains:
  IPR007344 GrpB/Dephospho-CoA kinase [PF04229] (1-90)
  IPR007344 GrpB/Dephospho-CoA kinase [PTHR34822] (1-90)
  IPR043519 Nucleotidyltransferase superfamily [G3DSA:3.30.460.10] (1-91)
  IPR043519 Nucleotidyltransferase superfamily [SSF81301] (1-89)

Organism: Xenorhabdus budapestensis (NCBI:txid290110)